Protein AF-A0A5C3LG01-F1 (afdb_monomer)

Mean predicted aligned error: 14.4 Å

Sequence (147 aa):
QGQQEDPDPFHANIPIPDFSNENFVDAIIRFIVDDNQSLNVIENEHLRIIFLMLCKELKDSDIPHQSHLRARILETWKAHVKTLSSEMKVIFTICSIHPLLLKFIIQLGWITLDNASNNDTLMASLESKLQHQHIPFNKSTQRIRYF

Structure (mmCIF, N/CA/C/O backbone):
data_AF-A0A5C3LG01-F1
#
_entry.id   AF-A0A5C3LG01-F1
#
loop_
_atom_site.group_PDB
_atom_site.id
_atom_site.type_symbol
_atom_site.label_atom_id
_atom_site.label_alt_id
_atom_site.label_comp_id
_atom_site.label_asym_id
_atom_site.label_entity_id
_atom_site.label_seq_id
_atom_site.pdbx_PDB_ins_code
_atom_site.Cartn_x
_atom_site.Cartn_y
_atom_site.Cartn_z
_atom_site.occupancy
_atom_site.B_iso_or_equiv
_atom_site.auth_seq_id
_atom_site.auth_comp_id
_atom_site.auth_asym_id
_atom_site.auth_atom_id
_atom_site.pdbx_PDB_model_num
ATOM 1 N N . GLN A 1 1 ? -0.565 -39.300 25.401 1.00 39.66 1 GLN A N 1
ATOM 2 C CA . GLN A 1 1 ? -0.406 -38.923 23.984 1.00 39.66 1 GLN A CA 1
ATOM 3 C C . GLN A 1 1 ? -0.606 -37.422 23.922 1.00 39.66 1 GLN A C 1
ATOM 5 O O . GLN A 1 1 ? -1.722 -36.975 24.138 1.00 39.66 1 GLN A O 1
ATOM 10 N N . GLY A 1 2 ? 0.479 -36.656 23.800 1.00 46.91 2 GLY A N 1
ATOM 11 C CA . GLY A 1 2 ? 0.380 -35.212 23.599 1.00 46.91 2 GLY A CA 1
ATOM 12 C C . GLY A 1 2 ? -0.089 -34.974 22.173 1.00 46.91 2 GLY A C 1
ATOM 13 O O . GLY A 1 2 ? 0.516 -35.515 21.250 1.00 46.91 2 GLY A O 1
ATOM 14 N N . GLN A 1 3 ? -1.196 -34.256 22.004 1.00 45.59 3 GLN A N 1
ATOM 15 C CA . GLN A 1 3 ? -1.580 -33.751 20.694 1.00 45.59 3 GLN A CA 1
ATOM 16 C C . GLN A 1 3 ? 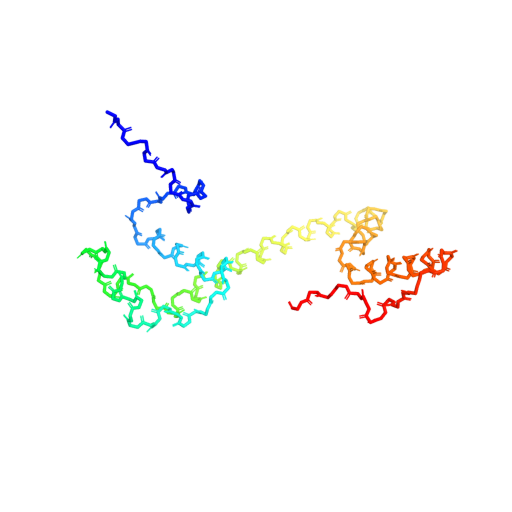-0.471 -32.803 20.246 1.00 45.59 3 GLN A C 1
ATOM 18 O O . GLN A 1 3 ? -0.219 -31.781 20.877 1.00 45.59 3 GLN A O 1
ATOM 23 N N . GLN A 1 4 ? 0.243 -33.215 19.208 1.00 50.25 4 GLN A N 1
ATOM 24 C CA . GLN A 1 4 ? 1.121 -32.344 18.456 1.00 50.25 4 GLN A CA 1
ATOM 25 C C . GLN A 1 4 ? 0.184 -31.396 17.710 1.00 50.25 4 GLN A C 1
ATOM 27 O O . GLN A 1 4 ? -0.530 -31.834 16.810 1.00 50.25 4 GLN A O 1
ATOM 32 N N . GLU A 1 5 ? 0.074 -30.159 18.199 1.00 52.12 5 GLU A N 1
ATOM 33 C CA . GLU A 1 5 ? -0.677 -29.109 17.517 1.00 52.12 5 GLU A CA 1
ATOM 34 C C . GLU A 1 5 ? -0.111 -28.981 16.103 1.00 52.12 5 GLU A C 1
ATOM 36 O O . GLU A 1 5 ? 1.093 -28.785 15.914 1.00 52.12 5 GLU A O 1
ATOM 41 N N . ASP A 1 6 ? -0.978 -29.204 15.120 1.00 53.75 6 ASP A N 1
ATOM 42 C CA . ASP A 1 6 ? -0.664 -29.004 13.713 1.00 53.75 6 ASP A CA 1
ATOM 43 C C . ASP A 1 6 ? -0.243 -27.533 13.547 1.00 53.75 6 ASP A C 1
ATOM 45 O O . ASP A 1 6 ? -0.964 -26.652 14.031 1.00 53.75 6 ASP A O 1
ATOM 49 N N . PRO A 1 7 ? 0.919 -27.229 12.942 1.00 55.31 7 PRO A N 1
ATOM 50 C CA . PRO A 1 7 ? 1.346 -25.850 12.772 1.00 55.31 7 PRO A CA 1
ATOM 51 C C . PRO A 1 7 ? 0.312 -25.109 11.921 1.00 55.31 7 PRO A C 1
ATOM 53 O O . PRO A 1 7 ? -0.008 -25.541 10.813 1.00 55.31 7 PRO A O 1
ATOM 56 N N . ASP A 1 8 ? -0.216 -24.011 12.468 1.00 59.09 8 ASP A N 1
ATOM 57 C CA . ASP A 1 8 ? -1.223 -23.170 11.823 1.00 59.09 8 ASP A CA 1
ATOM 58 C C . ASP A 1 8 ? -0.775 -22.820 10.386 1.00 59.09 8 ASP A C 1
ATOM 60 O O . ASP A 1 8 ? 0.274 -22.186 10.199 1.00 59.09 8 ASP A O 1
ATOM 64 N N . PRO A 1 9 ? -1.538 -23.243 9.358 1.00 50.97 9 PRO A N 1
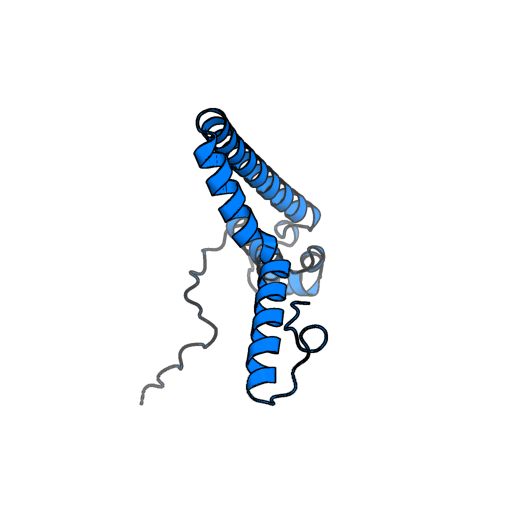ATOM 65 C CA . PRO A 1 9 ? -1.145 -23.134 7.956 1.00 50.97 9 PRO A CA 1
ATOM 66 C C . PRO A 1 9 ? -1.019 -21.689 7.451 1.00 50.97 9 PRO A C 1
ATOM 68 O O . PRO A 1 9 ? -0.567 -21.488 6.323 1.00 50.97 9 PRO A O 1
ATOM 71 N N . PHE A 1 10 ? -1.388 -20.682 8.253 1.00 52.81 10 PHE A N 1
ATOM 72 C CA . PHE A 1 10 ? -1.315 -19.270 7.871 1.00 52.81 10 PHE A CA 1
ATOM 73 C C . PHE A 1 10 ? -0.044 -18.536 8.316 1.00 52.81 10 PHE A C 1
ATOM 75 O O . PHE A 1 10 ? 0.162 -17.391 7.908 1.00 52.81 10 PHE A O 1
ATOM 82 N N . HIS A 1 11 ? 0.857 -19.168 9.075 1.00 51.62 11 HIS A N 1
ATOM 83 C CA . HIS A 1 11 ? 2.123 -18.534 9.444 1.00 51.62 11 HIS A CA 1
ATOM 84 C C . HIS A 1 11 ? 3.149 -18.591 8.300 1.00 51.62 11 HIS A C 1
ATOM 86 O O . HIS A 1 11 ? 4.133 -19.332 8.325 1.00 51.62 11 HIS A O 1
ATOM 92 N N . ALA A 1 12 ? 3.000 -17.694 7.322 1.00 58.75 12 ALA A N 1
ATOM 93 C CA . ALA A 1 12 ? 4.200 -17.046 6.804 1.00 58.75 12 ALA A CA 1
ATOM 94 C C . ALA A 1 12 ? 4.937 -16.443 8.018 1.00 58.75 12 ALA A C 1
ATOM 96 O O . ALA A 1 12 ? 4.289 -15.866 8.889 1.00 58.75 12 ALA A O 1
ATOM 97 N N . ASN A 1 13 ? 6.261 -16.609 8.118 1.00 65.75 13 ASN A N 1
ATOM 98 C CA . ASN A 1 13 ? 7.116 -16.085 9.200 1.00 65.75 13 ASN A CA 1
ATOM 99 C C . ASN A 1 13 ? 7.145 -14.539 9.219 1.00 65.75 13 ASN A C 1
ATOM 101 O O . ASN A 1 13 ? 8.195 -13.922 9.051 1.00 65.75 13 ASN A O 1
ATOM 105 N N . ILE A 1 14 ? 5.993 -13.893 9.365 1.00 68.50 14 ILE A N 1
ATOM 106 C CA . ILE A 1 14 ? 5.849 -12.451 9.487 1.00 68.50 14 ILE A CA 1
ATOM 107 C C . ILE A 1 1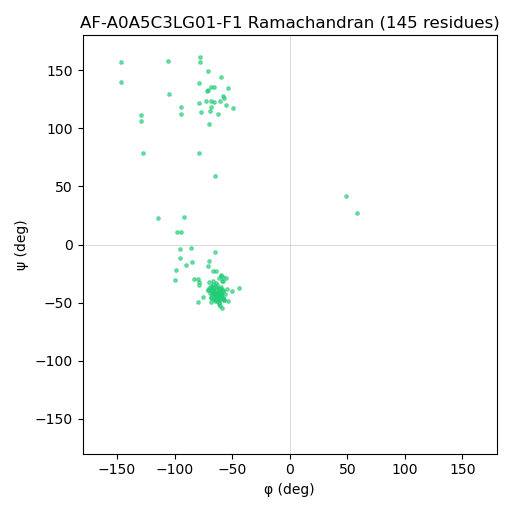4 ? 5.819 -12.167 10.990 1.00 68.50 14 ILE A C 1
ATOM 109 O O . ILE A 1 14 ? 4.874 -12.586 11.663 1.00 68.50 14 ILE A O 1
ATOM 113 N N . PRO A 1 15 ? 6.849 -11.504 11.544 1.00 79.69 15 PRO A N 1
ATOM 114 C CA . PRO A 1 15 ? 6.838 -11.094 12.939 1.00 79.69 15 PRO A CA 1
ATOM 115 C C . PRO A 1 15 ? 5.609 -10.223 13.199 1.00 79.69 15 PRO A C 1
ATOM 117 O O . PRO A 1 15 ? 5.397 -9.240 12.488 1.00 79.69 15 PRO A O 1
ATOM 120 N N . ILE A 1 16 ? 4.808 -10.587 14.200 1.00 82.69 16 ILE A N 1
ATOM 121 C CA . ILE A 1 16 ? 3.669 -9.778 14.636 1.00 82.69 16 ILE A CA 1
ATOM 122 C C . ILE A 1 16 ? 4.244 -8.625 15.472 1.00 82.69 16 ILE A C 1
ATOM 124 O O . ILE A 1 16 ? 4.845 -8.896 16.513 1.00 82.69 16 ILE A O 1
ATOM 128 N N . PRO A 1 17 ? 4.138 -7.362 15.023 1.00 85.44 17 PRO A N 1
ATOM 129 C CA . PRO A 1 17 ? 4.652 -6.233 15.784 1.00 85.44 17 PRO A CA 1
ATOM 130 C C . PRO A 1 17 ? 3.799 -5.987 17.032 1.00 85.44 17 PRO A C 1
ATOM 132 O O . PRO A 1 17 ? 2.585 -6.199 17.015 1.00 85.44 17 PRO A O 1
ATOM 135 N N . ASP A 1 18 ? 4.425 -5.472 18.092 1.00 88.88 18 ASP A N 1
ATOM 136 C CA . ASP A 1 18 ? 3.692 -4.983 19.258 1.00 88.88 18 ASP A CA 1
ATOM 137 C C . ASP A 1 18 ? 2.733 -3.861 18.854 1.00 88.88 18 ASP A C 1
ATOM 139 O O . ASP A 1 18 ? 3.031 -3.026 17.985 1.00 88.88 18 ASP A O 1
ATOM 143 N N . PHE A 1 19 ? 1.576 -3.824 19.510 1.00 89.19 19 PHE A N 1
ATOM 144 C CA . PHE A 1 19 ? 0.570 -2.817 19.223 1.00 89.19 19 PHE A CA 1
ATOM 145 C C . PHE A 1 19 ? 1.074 -1.415 19.602 1.00 89.19 19 PHE A C 1
ATOM 147 O O . PHE A 1 19 ? 1.408 -1.132 20.751 1.00 89.19 19 PHE A O 1
ATOM 154 N N . SER A 1 20 ? 1.085 -0.521 18.618 1.00 91.19 20 SER A N 1
ATOM 155 C CA . SER A 1 20 ? 1.216 0.926 18.776 1.00 91.19 20 SER A CA 1
ATOM 156 C C . SER A 1 20 ? 0.392 1.600 17.679 1.00 91.19 20 SER A C 1
ATOM 158 O O . SER A 1 20 ? 0.145 0.983 16.643 1.00 91.19 20 SER A O 1
ATOM 160 N N . ASN A 1 21 ? -0.023 2.855 17.870 1.00 89.69 21 ASN A N 1
ATOM 161 C CA . ASN A 1 21 ? -0.805 3.565 16.848 1.00 89.69 21 ASN A CA 1
ATOM 162 C C . ASN A 1 21 ? -0.064 3.644 15.505 1.00 89.69 21 ASN A C 1
ATOM 164 O O . ASN A 1 21 ? -0.671 3.422 14.464 1.00 89.69 21 ASN A O 1
ATOM 168 N N . GLU A 1 22 ? 1.248 3.883 15.527 1.00 91.19 22 GLU A N 1
ATOM 169 C CA . GLU A 1 22 ? 2.070 3.909 14.310 1.00 91.19 22 GLU A CA 1
ATOM 170 C C . GLU A 1 22 ? 2.115 2.534 13.633 1.00 91.19 22 GLU A C 1
ATOM 172 O O . GLU A 1 22 ? 1.808 2.422 12.449 1.00 91.19 22 GLU A O 1
ATOM 177 N N . ASN A 1 23 ? 2.387 1.462 14.390 1.00 92.25 23 ASN A N 1
ATOM 178 C CA . ASN A 1 23 ? 2.404 0.104 13.834 1.00 92.25 23 ASN A CA 1
ATOM 179 C C . ASN A 1 23 ? 1.028 -0.314 13.296 1.00 92.25 23 ASN A C 1
ATOM 181 O O . ASN A 1 23 ? 0.951 -1.039 12.306 1.00 92.25 23 ASN A O 1
ATOM 185 N N . PHE A 1 24 ? -0.057 0.130 13.934 1.00 92.38 24 PHE A N 1
ATOM 186 C CA . PHE A 1 24 ? -1.420 -0.138 13.488 1.00 92.38 24 PHE A CA 1
ATOM 187 C C . PHE A 1 24 ? -1.735 0.583 12.172 1.00 92.38 24 PHE A C 1
ATOM 189 O O . PHE A 1 24 ? -2.245 -0.039 11.239 1.00 92.38 24 PHE A O 1
ATOM 196 N N . VAL A 1 25 ? -1.374 1.866 12.058 1.00 92.38 25 VAL A N 1
ATOM 197 C CA . VAL A 1 25 ? -1.512 2.636 10.813 1.00 92.38 25 VAL A CA 1
ATOM 198 C C . VAL A 1 25 ? -0.680 2.007 9.693 1.00 92.38 25 VAL A C 1
ATOM 200 O O . VAL A 1 25 ? -1.204 1.792 8.600 1.00 92.38 25 VAL A O 1
ATOM 203 N N . ASP A 1 26 ? 0.576 1.646 9.959 1.00 92.19 26 ASP A N 1
ATOM 204 C CA . ASP A 1 26 ? 1.453 1.003 8.976 1.00 92.19 26 ASP A CA 1
ATOM 205 C C . ASP A 1 26 ? 0.927 -0.374 8.544 1.00 92.19 26 ASP A C 1
ATOM 207 O O . ASP A 1 26 ? 0.970 -0.708 7.357 1.00 92.19 26 ASP A O 1
ATOM 211 N N . ALA A 1 27 ? 0.367 -1.160 9.470 1.00 92.50 27 ALA A N 1
ATOM 212 C CA . ALA A 1 27 ? -0.271 -2.435 9.151 1.00 92.50 27 ALA A CA 1
ATOM 213 C C . ALA A 1 27 ? -1.490 -2.253 8.231 1.00 92.50 27 ALA A C 1
ATOM 215 O O . ALA A 1 27 ? -1.634 -2.993 7.258 1.00 92.50 27 ALA A O 1
ATOM 216 N N . ILE A 1 28 ? -2.329 -1.239 8.477 1.00 93.69 28 ILE A N 1
ATOM 217 C CA . ILE A 1 28 ? -3.462 -0.907 7.599 1.00 93.69 28 ILE A CA 1
ATOM 218 C C . ILE A 1 28 ? -2.971 -0.455 6.218 1.00 93.69 28 ILE A C 1
ATOM 220 O O . ILE A 1 28 ? -3.541 -0.853 5.203 1.00 93.69 28 ILE A O 1
ATOM 224 N N . ILE A 1 29 ? -1.912 0.358 6.150 1.00 93.38 29 ILE A N 1
ATOM 225 C CA . ILE A 1 29 ? -1.338 0.792 4.869 1.00 93.38 29 ILE A CA 1
ATOM 226 C C . ILE A 1 29 ? -0.840 -0.412 4.071 1.00 93.38 29 ILE A C 1
ATOM 228 O O . ILE A 1 29 ? -1.137 -0.493 2.882 1.00 93.38 29 ILE A O 1
ATOM 232 N N . ARG A 1 30 ? -0.135 -1.354 4.705 1.00 92.00 30 ARG A N 1
ATOM 233 C CA . ARG A 1 30 ? 0.327 -2.583 4.042 1.00 92.00 30 ARG A CA 1
ATOM 234 C C . ARG A 1 30 ? -0.834 -3.438 3.565 1.00 92.00 30 ARG A C 1
ATOM 236 O O . ARG A 1 30 ? -0.846 -3.803 2.402 1.00 92.00 30 ARG A O 1
ATOM 243 N N . PHE A 1 31 ? -1.853 -3.649 4.395 1.00 92.31 31 PHE A N 1
ATOM 244 C CA . PHE A 1 31 ? -3.083 -4.328 3.975 1.00 92.31 31 PHE A CA 1
ATOM 245 C C . PHE A 1 31 ? -3.723 -3.666 2.741 1.00 92.31 31 PHE A C 1
ATOM 247 O O . PHE A 1 31 ? -4.211 -4.337 1.841 1.00 92.31 31 PHE A O 1
ATOM 254 N N . ILE A 1 32 ? -3.694 -2.335 2.646 1.00 93.50 32 ILE A N 1
ATOM 255 C CA . ILE A 1 32 ? -4.259 -1.626 1.493 1.00 93.50 32 ILE A CA 1
ATOM 256 C C . ILE A 1 32 ? -3.370 -1.731 0.251 1.00 93.50 32 ILE A C 1
ATOM 258 O O . ILE A 1 32 ? -3.879 -1.960 -0.844 1.00 93.50 32 ILE A O 1
ATOM 262 N N . VAL A 1 33 ? -2.061 -1.536 0.405 1.00 90.12 33 VAL A N 1
ATOM 263 C CA . VAL A 1 33 ? -1.107 -1.466 -0.709 1.00 90.12 33 VAL A CA 1
ATOM 264 C C . VAL A 1 33 ? -0.737 -2.855 -1.221 1.00 90.12 33 VAL A C 1
ATOM 266 O O . VAL A 1 33 ? -0.809 -3.086 -2.426 1.00 90.12 33 VAL A O 1
ATOM 269 N N . ASP A 1 34 ? -0.363 -3.765 -0.323 1.00 91.06 34 ASP A N 1
ATOM 270 C CA . ASP A 1 34 ? 0.144 -5.096 -0.664 1.00 91.06 34 ASP A CA 1
ATOM 271 C C . ASP A 1 34 ? -0.993 -5.979 -1.210 1.00 91.06 34 ASP A C 1
ATOM 273 O O . ASP A 1 34 ? -0.806 -6.671 -2.211 1.00 91.06 34 ASP A O 1
ATOM 277 N N . ASP A 1 35 ? -2.197 -5.879 -0.628 1.00 91.50 35 ASP A N 1
ATOM 278 C CA . ASP A 1 35 ? -3.372 -6.660 -1.050 1.00 91.50 35 ASP A CA 1
ATOM 279 C C . ASP A 1 35 ? -4.317 -5.893 -1.994 1.00 91.50 35 ASP A C 1
ATOM 281 O O . ASP A 1 35 ? -5.436 -6.344 -2.259 1.00 91.50 35 ASP A O 1
ATOM 285 N N . ASN A 1 36 ? -3.892 -4.728 -2.500 1.00 90.44 36 ASN A N 1
ATOM 286 C CA . ASN A 1 36 ? -4.634 -3.881 -3.441 1.00 90.44 36 ASN A CA 1
ATOM 287 C C . ASN A 1 36 ? -6.097 -3.614 -3.018 1.00 90.44 36 ASN A C 1
ATOM 289 O O . ASN A 1 36 ? -7.031 -3.664 -3.827 1.00 90.44 36 ASN A O 1
ATOM 293 N N . GLN A 1 37 ? -6.307 -3.356 -1.728 1.00 94.00 37 GLN A N 1
ATOM 294 C CA . GLN A 1 37 ? -7.631 -3.074 -1.183 1.00 94.00 37 GLN A CA 1
ATOM 295 C C . GLN A 1 37 ? -8.058 -1.637 -1.488 1.00 94.00 37 GLN A C 1
ATOM 297 O O . GLN A 1 37 ? -7.251 -0.729 -1.694 1.00 94.00 37 GLN A O 1
ATOM 302 N N . SER A 1 38 ? -9.369 -1.397 -1.478 1.00 94.25 38 SER A N 1
ATOM 303 C CA . SER A 1 38 ? -9.886 -0.033 -1.570 1.00 94.25 38 SER A CA 1
ATOM 304 C C . SER A 1 38 ? -9.547 0.746 -0.305 1.00 94.25 38 SER A C 1
ATOM 306 O O . SER A 1 38 ? -9.812 0.277 0.797 1.00 94.25 38 SER A O 1
ATOM 308 N N . LEU A 1 39 ? -9.089 1.992 -0.447 1.00 91.38 39 LEU A N 1
ATOM 309 C CA . LEU A 1 39 ? -8.931 2.906 0.690 1.00 91.38 39 LEU A CA 1
ATOM 310 C C . LEU A 1 39 ? -10.229 3.093 1.491 1.00 91.38 39 LEU A C 1
ATOM 312 O O . LEU A 1 39 ? -10.171 3.347 2.688 1.00 91.38 39 LEU A O 1
ATOM 316 N N . ASN A 1 40 ? -11.391 2.954 0.845 1.00 94.50 40 ASN A N 1
ATOM 317 C CA . ASN A 1 40 ? -12.691 3.090 1.505 1.00 94.50 40 ASN A CA 1
ATOM 318 C C . ASN A 1 40 ? -12.984 1.933 2.470 1.00 94.50 40 ASN A C 1
ATOM 320 O O . ASN A 1 40 ? -13.915 2.043 3.263 1.00 94.50 40 ASN A O 1
ATOM 324 N N . VAL A 1 41 ? -12.229 0.828 2.410 1.00 94.25 41 VAL A N 1
ATOM 325 C CA . VAL A 1 41 ? -12.448 -0.334 3.281 1.00 94.25 41 VAL A CA 1
ATOM 326 C C . VAL A 1 41 ? -12.360 0.051 4.758 1.00 94.25 41 VAL A C 1
ATOM 328 O O . VAL A 1 41 ? -13.106 -0.488 5.568 1.00 94.25 41 VAL A O 1
ATOM 331 N N . ILE A 1 42 ? -11.529 1.044 5.099 1.00 94.38 42 ILE A N 1
ATOM 332 C CA . ILE A 1 42 ? -11.352 1.500 6.480 1.00 94.38 42 ILE A CA 1
ATOM 333 C C . ILE A 1 42 ? -12.566 2.257 7.029 1.00 94.38 42 ILE A C 1
ATOM 335 O O . ILE A 1 42 ? -12.723 2.377 8.237 1.00 94.38 42 ILE A O 1
ATOM 339 N N . GLU A 1 43 ? -13.449 2.755 6.163 1.00 94.31 43 GLU A N 1
ATOM 340 C CA . GLU A 1 43 ? -14.692 3.416 6.578 1.00 94.31 43 GLU A CA 1
ATOM 341 C C . GLU A 1 43 ? -15.831 2.412 6.809 1.00 94.31 43 GLU A C 1
ATOM 343 O O . GLU A 1 43 ? -16.925 2.792 7.215 1.00 94.31 43 GLU A O 1
ATOM 348 N N . ASN A 1 44 ? -15.594 1.120 6.561 1.00 95.56 44 ASN A N 1
ATOM 349 C CA . ASN A 1 44 ? -16.569 0.083 6.848 1.00 95.56 44 ASN A CA 1
ATOM 350 C C . ASN A 1 44 ? -16.751 -0.082 8.367 1.00 95.56 44 ASN A C 1
ATOM 352 O O . ASN A 1 44 ? -15.827 -0.475 9.081 1.00 95.56 44 ASN A O 1
ATOM 356 N N . GLU A 1 45 ? -17.970 0.160 8.848 1.00 95.56 45 GLU A N 1
ATOM 357 C CA . GLU A 1 45 ? -18.306 0.080 10.274 1.00 95.56 45 GLU A CA 1
ATOM 358 C C . GLU A 1 45 ? -18.064 -1.315 10.864 1.00 95.56 45 GLU A C 1
ATOM 360 O O . GLU A 1 45 ? -17.568 -1.430 11.982 1.00 95.56 45 GLU A O 1
ATOM 365 N N . HIS A 1 46 ? -18.346 -2.390 10.119 1.00 96.75 46 HIS A N 1
ATOM 366 C CA . HIS A 1 46 ? -18.113 -3.753 10.604 1.00 96.75 46 HIS A CA 1
ATOM 367 C C . HIS A 1 46 ? -16.624 -4.040 10.798 1.00 96.75 46 HIS A C 1
ATOM 369 O O . HIS A 1 46 ? -16.250 -4.647 11.799 1.00 96.75 46 HIS A O 1
ATOM 375 N N . LEU A 1 47 ? -15.767 -3.571 9.888 1.00 94.56 47 LEU A N 1
ATOM 376 C CA . LEU A 1 47 ? -14.318 -3.704 10.036 1.00 94.56 47 LEU A CA 1
ATOM 377 C C . LEU A 1 47 ? -13.802 -2.912 11.245 1.00 94.56 47 LEU A C 1
ATOM 379 O O . LEU A 1 47 ? -13.018 -3.433 12.035 1.00 94.56 47 LEU A O 1
ATOM 383 N N . ARG A 1 48 ? -14.289 -1.682 11.438 1.00 94.94 48 ARG A N 1
ATOM 384 C CA . ARG A 1 48 ? -13.953 -0.869 12.618 1.00 94.94 48 ARG A CA 1
ATOM 385 C C . ARG A 1 48 ? -14.379 -1.549 13.915 1.00 94.94 48 ARG A C 1
ATOM 387 O O . ARG A 1 48 ? -13.590 -1.619 14.852 1.00 94.94 48 ARG A O 1
ATOM 394 N N . ILE A 1 49 ? -15.583 -2.123 13.953 1.00 95.19 49 ILE A N 1
ATOM 395 C CA . ILE A 1 49 ? -16.064 -2.909 15.097 1.00 95.19 49 ILE A CA 1
ATOM 396 C C . ILE A 1 49 ? -15.141 -4.102 15.359 1.00 95.19 49 ILE A C 1
ATOM 398 O O . ILE A 1 49 ? -14.800 -4.343 16.513 1.00 95.19 49 ILE A O 1
ATOM 402 N N . ILE A 1 50 ? -14.689 -4.812 14.320 1.00 94.81 50 ILE A N 1
ATOM 403 C CA . ILE A 1 50 ? -13.723 -5.910 14.474 1.00 94.81 50 ILE A CA 1
ATOM 404 C C . ILE A 1 50 ? -12.438 -5.405 15.146 1.00 94.81 50 ILE A C 1
ATOM 406 O O . ILE A 1 50 ? -11.982 -6.021 16.107 1.00 94.81 50 ILE A O 1
ATOM 410 N N . PHE A 1 51 ? -11.884 -4.263 14.727 1.00 93.69 51 PHE A N 1
ATOM 411 C CA . PHE A 1 51 ? -10.695 -3.697 15.376 1.00 93.69 51 PHE A CA 1
ATOM 412 C C . PHE A 1 51 ? -10.931 -3.342 16.851 1.00 93.69 51 PHE A C 1
ATOM 414 O O . PHE A 1 51 ? -10.114 -3.695 17.702 1.00 93.69 51 PHE A O 1
ATOM 421 N N . LEU A 1 52 ? -12.070 -2.725 17.173 1.00 93.50 52 LEU A N 1
ATOM 422 C CA . LEU A 1 52 ? -12.447 -2.386 18.552 1.00 93.50 52 LEU A CA 1
ATOM 423 C C . LEU A 1 52 ? -12.703 -3.632 19.419 1.00 93.50 52 LEU A C 1
ATOM 425 O O . LEU A 1 52 ? -12.438 -3.623 20.620 1.00 93.50 52 LEU A O 1
ATOM 429 N N . MET A 1 53 ? -13.197 -4.724 18.828 1.00 93.56 53 MET A N 1
ATOM 430 C CA . MET A 1 53 ? -13.366 -6.004 19.522 1.00 93.56 53 MET A CA 1
ATOM 431 C C . MET A 1 53 ? -12.023 -6.654 19.865 1.00 93.56 53 MET A C 1
ATOM 433 O O . MET A 1 53 ? -11.903 -7.292 20.913 1.00 93.56 53 MET A O 1
ATOM 437 N N . LEU A 1 54 ? -11.025 -6.505 18.991 1.00 91.50 54 LEU A N 1
ATOM 438 C CA . LEU A 1 54 ? -9.699 -7.099 19.158 1.00 91.50 54 LEU A CA 1
ATOM 439 C C . LEU A 1 54 ? -8.810 -6.298 20.123 1.00 91.50 54 LEU A C 1
ATOM 441 O O . LEU A 1 54 ? -7.986 -6.897 20.811 1.00 91.50 54 LEU A O 1
ATOM 445 N N . CYS A 1 55 ? -8.991 -4.976 20.225 1.00 88.38 55 CYS A N 1
ATOM 446 C CA . CYS A 1 55 ? -8.210 -4.119 21.119 1.00 88.38 55 CYS A CA 1
ATOM 447 C C . CYS A 1 55 ? -9.107 -3.232 21.994 1.00 88.38 55 CYS A C 1
ATOM 449 O O . CYS A 1 55 ? -9.664 -2.239 21.538 1.00 88.38 55 CYS A O 1
ATOM 451 N N . LYS A 1 56 ? -9.206 -3.566 23.289 1.00 85.62 56 LYS A N 1
ATOM 452 C CA . LYS A 1 56 ? -10.093 -2.879 24.252 1.00 85.62 56 LYS A CA 1
ATOM 453 C C . LYS A 1 56 ? -9.705 -1.429 24.550 1.00 85.62 56 LYS A C 1
ATOM 455 O O . LYS A 1 56 ? -10.535 -0.671 25.043 1.00 85.62 56 LYS A O 1
ATOM 460 N N . GLU A 1 57 ? -8.444 -1.076 24.331 1.00 88.81 57 GLU A N 1
ATOM 461 C CA . GLU A 1 57 ? -7.917 0.268 24.593 1.00 88.81 57 GLU A CA 1
ATOM 462 C C . GLU A 1 57 ? -8.051 1.191 23.375 1.00 88.81 57 GLU A C 1
ATOM 464 O O . GLU A 1 57 ? -8.006 2.411 23.529 1.00 88.81 57 GLU A O 1
ATOM 469 N N . LEU A 1 58 ? -8.255 0.612 22.185 1.00 91.94 58 LEU A N 1
ATOM 470 C CA . LEU A 1 58 ? -8.438 1.335 20.934 1.00 91.94 58 LEU A CA 1
ATOM 471 C C . LEU A 1 58 ? -9.799 2.037 20.927 1.00 91.94 58 LEU A C 1
ATOM 473 O O . LEU A 1 58 ? -10.831 1.432 21.224 1.00 91.94 58 LEU A O 1
ATOM 477 N N . LYS A 1 59 ? -9.816 3.313 20.545 1.00 91.69 59 LYS A N 1
ATOM 478 C CA . LYS A 1 59 ? -11.047 4.060 20.273 1.00 91.69 59 LYS A CA 1
ATOM 479 C C . LYS A 1 59 ? -11.214 4.233 18.774 1.00 91.69 59 LYS A C 1
ATOM 481 O O . LYS A 1 59 ? -10.244 4.242 18.025 1.00 91.69 59 LYS A O 1
ATOM 486 N N . ASP A 1 60 ? -12.446 4.461 18.331 1.00 91.06 60 ASP A N 1
ATOM 487 C CA . ASP A 1 60 ? -12.715 4.714 16.910 1.00 91.06 60 ASP A CA 1
ATOM 488 C C . ASP A 1 60 ? -11.954 5.944 16.379 1.00 91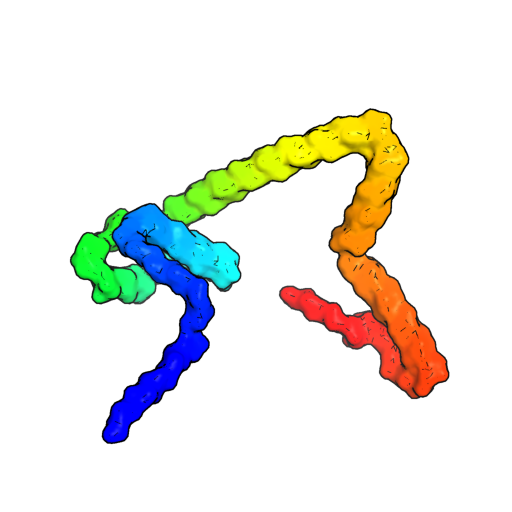.06 60 ASP A C 1
ATOM 490 O O . ASP A 1 60 ? -11.494 5.949 15.242 1.00 91.06 60 ASP A O 1
ATOM 494 N N . SER A 1 61 ? -11.721 6.945 17.238 1.00 90.12 61 SER A N 1
ATOM 495 C CA . SER A 1 61 ? -10.906 8.125 16.920 1.00 90.12 61 SER A CA 1
ATOM 496 C C . SER A 1 61 ? -9.433 7.818 16.647 1.00 90.12 61 SER A C 1
ATOM 498 O O . SER A 1 61 ? -8.758 8.629 16.019 1.00 90.12 61 SER A O 1
ATOM 500 N N . ASP A 1 62 ? -8.931 6.690 17.153 1.00 89.31 62 ASP A N 1
ATOM 501 C CA . ASP A 1 62 ? -7.554 6.240 16.941 1.00 89.31 62 ASP A CA 1
ATOM 502 C C . ASP A 1 62 ? -7.424 5.454 15.622 1.00 89.31 62 ASP A C 1
ATOM 504 O O . ASP A 1 62 ? -6.317 5.257 15.119 1.00 89.31 62 ASP A O 1
ATOM 508 N N . ILE A 1 63 ? -8.548 5.024 15.028 1.00 92.81 63 ILE A N 1
ATOM 509 C CA . ILE A 1 63 ? -8.575 4.346 13.730 1.00 92.81 63 ILE A CA 1
ATOM 510 C C . ILE A 1 63 ? -8.447 5.402 12.621 1.00 92.81 63 ILE A C 1
ATOM 512 O O . ILE A 1 63 ? -9.289 6.302 12.515 1.00 92.81 63 ILE A O 1
ATOM 516 N N . PRO A 1 64 ? -7.428 5.309 11.749 1.00 93.81 64 PRO A N 1
ATOM 517 C CA . PRO A 1 64 ? -7.215 6.307 10.715 1.00 93.81 64 PRO A CA 1
ATOM 518 C C . PRO A 1 64 ? -8.362 6.296 9.701 1.00 93.81 64 PRO A C 1
ATOM 520 O O . PRO A 1 64 ? -8.772 5.253 9.199 1.00 93.81 64 PRO A O 1
ATOM 523 N N . HIS A 1 65 ? -8.844 7.480 9.337 1.00 94.06 65 HIS A N 1
ATOM 524 C CA . HIS A 1 65 ? -9.751 7.630 8.202 1.00 94.06 65 HIS A CA 1
ATOM 525 C C . HIS A 1 65 ? -8.996 7.569 6.870 1.00 94.06 65 HIS A C 1
ATOM 527 O O . HIS A 1 65 ? -7.790 7.829 6.791 1.00 94.06 65 HIS A O 1
ATOM 533 N N . GLN A 1 66 ? -9.730 7.317 5.787 1.00 94.31 66 GLN A N 1
ATOM 534 C CA . GLN A 1 66 ? -9.211 7.279 4.422 1.00 94.31 66 GLN A CA 1
ATOM 535 C C . GLN A 1 66 ? -8.382 8.521 4.076 1.00 94.31 66 GLN A C 1
ATOM 537 O O . GLN A 1 66 ? -7.369 8.418 3.384 1.00 94.31 66 GLN A O 1
ATOM 542 N N . SER A 1 67 ? -8.815 9.706 4.511 1.00 94.06 67 SER A N 1
ATOM 543 C CA . SER A 1 67 ? -8.110 10.963 4.242 1.00 94.06 67 SER A CA 1
ATOM 544 C C . SER A 1 67 ? -6.697 10.960 4.831 1.00 94.06 67 SER A C 1
ATOM 546 O O . SER A 1 67 ? -5.755 11.383 4.158 1.00 94.06 67 SER A O 1
ATOM 548 N N . HIS A 1 68 ? -6.543 10.419 6.042 1.00 92.56 68 HIS A N 1
ATOM 549 C CA . HIS A 1 68 ? -5.263 10.273 6.724 1.00 92.56 68 HIS A CA 1
ATOM 550 C C . HIS A 1 68 ? -4.371 9.247 6.013 1.00 92.56 68 HIS A C 1
ATOM 552 O O . HIS A 1 68 ? -3.238 9.563 5.649 1.00 92.56 68 HIS A O 1
ATOM 558 N N . LEU A 1 69 ? -4.908 8.060 5.708 1.00 92.94 69 LEU A N 1
ATOM 559 C CA . LEU A 1 69 ? -4.177 7.012 4.983 1.00 92.94 69 LEU A CA 1
ATOM 560 C C . LEU A 1 69 ? -3.724 7.486 3.599 1.00 92.94 69 LEU A C 1
ATOM 562 O O . LEU A 1 69 ? -2.571 7.303 3.216 1.00 92.94 69 LEU A O 1
ATOM 566 N N . ARG A 1 70 ? -4.603 8.171 2.860 1.00 94.06 70 ARG A N 1
ATOM 567 C CA . ARG A 1 70 ? -4.282 8.757 1.553 1.00 94.06 70 ARG A CA 1
ATOM 568 C C . ARG A 1 70 ? -3.155 9.780 1.657 1.00 94.06 70 ARG A C 1
ATOM 570 O O . ARG A 1 70 ? -2.281 9.798 0.792 1.00 94.06 70 ARG A O 1
ATOM 577 N N . ALA A 1 71 ? -3.184 10.645 2.672 1.00 94.00 71 ALA A N 1
ATOM 578 C CA . ALA A 1 71 ? -2.130 11.629 2.890 1.00 94.00 71 ALA A CA 1
ATOM 579 C C . ALA A 1 71 ? -0.784 10.939 3.148 1.00 94.00 71 ALA A C 1
ATOM 581 O O . ALA A 1 71 ? 0.207 11.298 2.510 1.00 94.00 71 ALA A O 1
ATOM 582 N N . ARG A 1 72 ? -0.776 9.903 3.996 1.00 92.44 72 ARG A N 1
ATOM 583 C CA . ARG A 1 72 ? 0.420 9.121 4.321 1.00 92.44 72 ARG A CA 1
ATOM 584 C C . ARG A 1 72 ? 0.982 8.378 3.109 1.00 92.44 72 ARG A C 1
ATOM 586 O O . ARG A 1 72 ? 2.165 8.499 2.814 1.00 92.44 72 ARG A O 1
ATOM 593 N N . ILE A 1 73 ? 0.132 7.698 2.339 1.00 92.06 73 ILE A N 1
ATOM 594 C CA . ILE A 1 73 ? 0.533 7.019 1.095 1.00 92.06 73 ILE A CA 1
ATOM 595 C C . ILE A 1 73 ? 1.122 8.019 0.097 1.00 92.06 73 ILE A C 1
ATOM 597 O O . ILE A 1 73 ? 2.156 7.754 -0.515 1.00 92.06 73 ILE A O 1
ATOM 601 N N . LEU A 1 74 ? 0.499 9.191 -0.059 1.00 93.69 74 LEU A N 1
ATOM 602 C CA . LEU A 1 74 ? 0.991 10.221 -0.970 1.00 93.69 74 LEU A CA 1
ATOM 603 C C . LEU A 1 74 ? 2.331 10.812 -0.512 1.00 93.69 74 LEU A C 1
ATOM 605 O O . LEU A 1 74 ? 3.176 11.119 -1.352 1.00 93.69 74 LEU A O 1
ATOM 609 N N . GLU A 1 75 ? 2.526 11.001 0.792 1.00 94.12 75 GLU A N 1
ATOM 610 C CA . GLU A 1 75 ? 3.799 11.433 1.373 1.00 94.12 75 GLU A CA 1
ATOM 611 C C . GLU A 1 75 ? 4.903 10.411 1.082 1.00 94.12 75 GLU A C 1
ATOM 613 O O . GLU A 1 75 ? 5.932 10.770 0.501 1.00 94.12 75 GLU A O 1
ATOM 618 N N . THR A 1 76 ? 4.650 9.136 1.385 1.00 91.25 76 THR A N 1
ATOM 619 C CA . THR A 1 76 ? 5.569 8.031 1.102 1.00 91.25 76 THR A CA 1
ATOM 620 C C . THR A 1 76 ? 5.894 7.965 -0.387 1.00 91.25 76 THR A C 1
ATOM 622 O O . THR A 1 76 ? 7.066 7.945 -0.760 1.00 91.25 76 THR A O 1
ATOM 625 N N . TRP A 1 77 ? 4.887 8.029 -1.261 1.00 92.62 77 TRP A N 1
ATOM 626 C CA . TRP A 1 77 ? 5.076 8.059 -2.712 1.00 92.62 77 TRP A CA 1
ATOM 627 C C . TRP A 1 77 ? 5.956 9.231 -3.161 1.00 92.62 77 TRP A C 1
ATOM 629 O O . TRP A 1 77 ? 6.911 9.040 -3.912 1.00 92.62 77 TRP A O 1
ATOM 639 N N . LYS A 1 78 ? 5.683 10.450 -2.681 1.00 95.06 78 LYS A N 1
ATOM 640 C CA . LYS A 1 78 ? 6.482 11.640 -3.015 1.00 95.06 78 LYS A CA 1
ATOM 641 C C . LYS A 1 78 ? 7.937 11.487 -2.583 1.00 95.06 78 LYS A C 1
ATOM 643 O O . LYS A 1 78 ? 8.826 11.884 -3.337 1.00 95.06 78 LYS A O 1
ATOM 648 N N . ALA A 1 79 ? 8.181 10.928 -1.399 1.00 93.44 79 ALA A N 1
ATOM 649 C CA . ALA A 1 79 ? 9.529 10.658 -0.915 1.00 93.44 79 ALA A CA 1
ATOM 650 C C . ALA A 1 79 ? 10.256 9.670 -1.839 1.00 93.44 79 ALA A C 1
ATOM 652 O O . ALA A 1 79 ? 11.355 9.972 -2.301 1.00 93.44 79 ALA A O 1
ATOM 653 N N . HIS A 1 80 ? 9.607 8.560 -2.203 1.00 91.31 80 HIS A N 1
ATOM 654 C CA . HIS A 1 80 ? 10.168 7.571 -3.126 1.00 91.31 80 HIS A CA 1
ATOM 655 C C . HIS A 1 80 ? 10.450 8.177 -4.504 1.00 91.31 80 HIS A C 1
ATOM 657 O O . HIS A 1 80 ? 11.572 8.088 -4.990 1.00 91.31 80 HIS A O 1
ATOM 663 N N . VAL A 1 81 ? 9.487 8.876 -5.112 1.00 92.81 81 VAL A N 1
ATOM 664 C CA . VAL A 1 81 ? 9.673 9.534 -6.418 1.00 92.81 81 VAL A CA 1
ATOM 665 C C . VAL A 1 81 ? 10.828 10.533 -6.387 1.00 92.81 81 VAL A C 1
ATOM 667 O O . VAL A 1 81 ? 11.600 10.617 -7.342 1.00 92.81 81 VAL A O 1
ATOM 670 N N . LYS A 1 82 ? 10.985 11.284 -5.292 1.00 93.56 82 LYS A N 1
ATOM 671 C CA . LYS A 1 82 ? 12.110 12.208 -5.123 1.00 93.56 82 LYS A CA 1
ATOM 672 C C . LYS A 1 82 ? 13.446 11.461 -5.074 1.00 93.56 82 LYS A C 1
ATOM 674 O O . LYS A 1 82 ? 14.388 11.895 -5.738 1.00 93.56 82 LYS A O 1
ATOM 679 N N . THR A 1 83 ? 13.519 10.352 -4.338 1.00 92.88 83 THR A N 1
ATOM 680 C CA . THR A 1 83 ? 14.705 9.486 -4.282 1.00 92.88 83 THR A CA 1
ATOM 681 C C . THR A 1 83 ? 15.033 8.925 -5.663 1.00 92.88 83 THR A C 1
ATOM 683 O O . THR A 1 83 ? 16.124 9.190 -6.169 1.00 92.88 83 THR A O 1
ATOM 686 N N . LEU A 1 84 ? 14.068 8.296 -6.343 1.00 89.19 84 LEU A N 1
ATOM 687 C CA . LEU A 1 84 ? 14.248 7.779 -7.705 1.00 89.19 84 LEU A CA 1
ATOM 688 C C . LEU A 1 84 ? 14.703 8.878 -8.677 1.00 89.19 84 LEU A C 1
ATOM 690 O O . LEU A 1 84 ? 15.613 8.674 -9.476 1.00 89.19 84 LEU A O 1
ATOM 694 N N . SER A 1 85 ? 14.117 10.076 -8.596 1.00 90.94 85 SER A N 1
ATOM 695 C CA . SER A 1 85 ? 14.521 11.208 -9.437 1.00 90.94 85 SER A CA 1
ATOM 696 C C . SER A 1 85 ? 15.979 11.613 -9.200 1.00 90.94 85 SER A C 1
ATOM 698 O O . SER A 1 85 ? 16.683 11.977 -10.144 1.00 90.94 85 SER A O 1
ATOM 700 N N . SER A 1 86 ? 16.453 11.550 -7.954 1.00 89.25 86 SER A N 1
ATOM 701 C CA . SER A 1 86 ? 17.850 11.842 -7.628 1.00 89.25 86 SER A CA 1
ATOM 702 C C . SER A 1 86 ? 18.806 10.777 -8.173 1.00 89.25 86 SER A C 1
ATOM 704 O O . SER A 1 86 ? 19.814 11.128 -8.786 1.00 89.25 86 SER A O 1
ATOM 706 N N . GLU A 1 87 ? 18.446 9.498 -8.066 1.00 88.12 87 GLU A N 1
ATOM 707 C CA . GLU A 1 87 ? 19.217 8.379 -8.618 1.00 88.12 87 GLU A CA 1
ATOM 708 C C . GLU A 1 87 ? 19.283 8.450 -10.150 1.00 88.12 87 GLU A C 1
ATOM 710 O O . GLU A 1 87 ? 20.356 8.321 -10.744 1.00 88.12 87 GLU A O 1
ATOM 715 N N . MET A 1 88 ? 18.165 8.778 -10.805 1.00 84.69 88 MET A N 1
ATOM 716 C CA . MET A 1 88 ? 18.116 8.981 -12.255 1.00 84.69 88 MET A CA 1
ATOM 717 C C . MET A 1 88 ? 19.045 10.107 -12.728 1.00 84.69 88 MET A C 1
ATOM 719 O O . MET A 1 88 ? 19.666 9.982 -13.784 1.00 84.69 88 MET A O 1
ATOM 723 N N . LYS A 1 89 ? 19.198 11.195 -11.960 1.00 87.00 89 LYS A N 1
ATOM 724 C CA . LYS A 1 89 ? 20.136 12.285 -12.300 1.00 87.00 89 LYS A CA 1
ATOM 725 C C . LYS A 1 89 ? 21.594 11.836 -12.253 1.00 87.00 89 LYS A C 1
ATOM 727 O O . LYS A 1 89 ? 22.392 12.273 -13.086 1.00 87.00 89 LYS A O 1
ATOM 732 N N . VAL A 1 90 ? 21.946 10.964 -11.309 1.00 84.75 90 VAL A N 1
ATOM 733 C CA . VAL A 1 90 ? 23.291 10.375 -11.233 1.00 84.75 90 VAL A CA 1
ATOM 734 C C . VAL A 1 90 ? 23.555 9.535 -12.480 1.00 84.75 90 VAL A C 1
ATOM 736 O O . VAL A 1 90 ? 24.560 9.751 -13.158 1.00 84.75 90 VAL A O 1
ATOM 739 N N . ILE A 1 91 ? 22.612 8.661 -12.845 1.00 78.75 91 ILE A N 1
ATOM 740 C CA . ILE A 1 91 ? 22.700 7.844 -14.064 1.00 78.75 91 ILE A CA 1
ATOM 741 C C . ILE A 1 91 ? 22.846 8.735 -15.300 1.00 78.75 91 ILE A C 1
ATOM 743 O O . ILE A 1 91 ? 23.730 8.502 -16.123 1.00 78.75 91 ILE A O 1
ATOM 747 N N . PHE A 1 92 ? 22.033 9.787 -15.412 1.00 79.25 92 PHE A N 1
ATOM 748 C CA . PHE A 1 92 ? 22.093 10.736 -16.522 1.00 79.25 92 PHE A CA 1
ATOM 749 C C . PHE A 1 92 ? 23.462 11.424 -16.630 1.00 79.25 92 PHE A C 1
ATOM 751 O O . PHE A 1 92 ? 24.007 11.558 -17.727 1.00 79.25 92 PHE A O 1
ATOM 758 N N . THR A 1 93 ? 24.051 11.815 -15.499 1.00 82.25 93 THR A N 1
ATOM 759 C CA . THR A 1 93 ? 25.376 12.453 -15.454 1.00 82.25 93 THR A CA 1
ATOM 760 C C . THR A 1 93 ? 26.470 11.489 -15.913 1.00 82.25 93 THR A C 1
ATOM 762 O O . THR A 1 93 ? 27.272 11.833 -16.780 1.00 82.25 93 THR A O 1
ATOM 765 N N . ILE A 1 94 ? 26.462 10.253 -15.406 1.00 81.31 94 ILE A N 1
ATOM 766 C CA . ILE A 1 94 ? 27.403 9.201 -15.819 1.00 81.31 94 ILE A CA 1
ATOM 767 C C . ILE A 1 94 ? 27.266 8.922 -17.323 1.00 81.31 94 ILE A C 1
ATOM 769 O O . ILE A 1 94 ? 28.260 8.865 -18.045 1.00 81.31 94 ILE A O 1
ATOM 773 N N . CYS A 1 95 ? 26.033 8.801 -17.812 1.00 73.81 95 CYS A N 1
ATOM 774 C CA . CYS A 1 95 ? 25.732 8.565 -19.221 1.00 73.81 95 CYS A CA 1
ATOM 775 C C . CYS A 1 95 ? 26.176 9.714 -20.135 1.00 73.81 95 CYS A C 1
ATOM 777 O O . CYS A 1 95 ? 26.589 9.466 -21.267 1.00 73.81 95 CYS A O 1
ATOM 779 N N . SER A 1 96 ? 26.118 10.955 -19.644 1.00 78.44 96 SER A N 1
ATOM 780 C CA . SER A 1 96 ? 26.568 12.144 -20.379 1.00 78.44 96 SER A CA 1
ATOM 781 C C . SER A 1 96 ? 28.091 12.190 -20.528 1.00 78.44 96 SER A C 1
ATOM 783 O O . SER A 1 96 ? 28.596 12.663 -21.541 1.00 78.44 96 SER A O 1
ATOM 785 N N . ILE A 1 97 ? 28.826 11.671 -19.540 1.00 85.31 97 ILE A N 1
ATOM 786 C CA . ILE A 1 97 ? 30.295 11.587 -19.560 1.00 85.31 97 ILE A CA 1
ATOM 787 C C . ILE A 1 97 ? 30.763 10.348 -20.339 1.00 85.31 97 ILE A C 1
ATOM 789 O O . ILE A 1 97 ? 31.829 10.363 -20.952 1.00 85.31 97 ILE A O 1
ATOM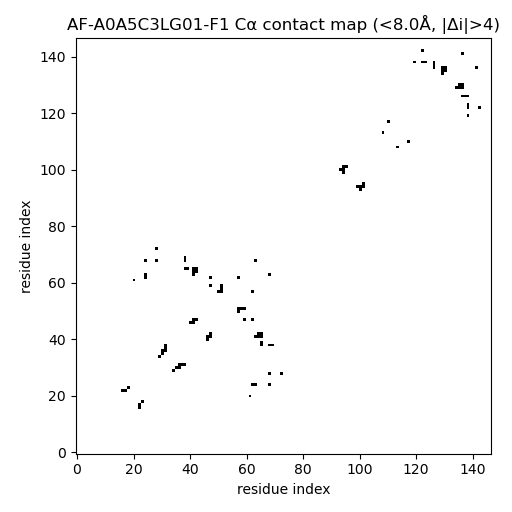 793 N N . HIS A 1 98 ? 29.962 9.279 -20.346 1.00 82.25 98 HIS A N 1
ATOM 794 C CA . HIS A 1 98 ? 30.323 7.995 -20.939 1.00 82.25 98 HIS A CA 1
ATOM 795 C C . HIS A 1 98 ? 29.249 7.491 -21.933 1.00 82.25 98 HIS A C 1
ATOM 797 O O . HIS A 1 98 ? 28.478 6.582 -21.614 1.00 82.25 98 HIS A O 1
ATOM 803 N N . PRO A 1 99 ? 29.206 8.019 -23.174 1.00 76.00 99 PRO A N 1
ATOM 804 C CA . PRO A 1 99 ? 28.138 7.732 -24.144 1.00 76.00 99 PRO A CA 1
ATOM 805 C C . PRO A 1 99 ? 27.998 6.246 -24.524 1.00 76.00 99 PRO A C 1
ATOM 807 O O . PRO A 1 99 ? 26.911 5.784 -24.873 1.00 76.00 99 PRO A O 1
ATOM 810 N N . LEU A 1 100 ? 29.079 5.465 -24.422 1.00 78.75 100 LEU A N 1
ATOM 811 C CA . LEU A 1 100 ? 29.039 4.008 -24.607 1.00 78.75 100 LEU A CA 1
ATOM 812 C C . LEU A 1 100 ? 28.245 3.298 -23.498 1.00 78.75 100 LEU A C 1
ATOM 814 O O . LEU A 1 100 ? 27.562 2.313 -23.773 1.00 78.75 100 LEU A O 1
ATOM 818 N N . LEU A 1 101 ? 28.290 3.819 -22.266 1.00 73.94 101 LEU A N 1
ATOM 819 C CA . LEU A 1 101 ? 27.519 3.294 -21.138 1.00 73.94 101 LEU A CA 1
ATOM 820 C C . LEU A 1 101 ? 26.028 3.604 -21.317 1.00 73.94 101 LEU A C 1
ATOM 822 O O . LEU A 1 101 ? 25.196 2.739 -21.071 1.00 73.94 101 LEU A O 1
ATOM 826 N N . LEU A 1 102 ? 25.695 4.796 -21.827 1.00 72.19 102 LEU A N 1
ATOM 827 C CA . LEU A 1 102 ? 24.320 5.159 -22.180 1.00 72.19 102 LEU A CA 1
ATOM 828 C C . LEU A 1 102 ? 23.743 4.205 -23.233 1.00 72.19 102 LEU A C 1
ATOM 830 O O . LEU A 1 102 ? 22.628 3.721 -23.073 1.00 72.19 102 LEU A O 1
ATOM 834 N N . LYS A 1 103 ? 24.515 3.882 -24.280 1.00 73.94 103 LYS A N 1
ATOM 835 C CA . LYS A 1 103 ? 24.097 2.918 -25.310 1.00 73.94 103 LYS A CA 1
ATOM 836 C C . LYS A 1 103 ? 23.815 1.535 -24.715 1.00 73.94 103 LYS A C 1
ATOM 838 O O . LYS A 1 103 ? 22.812 0.921 -25.063 1.00 73.94 103 LYS A O 1
ATOM 843 N N . PHE A 1 104 ? 24.666 1.071 -23.803 1.00 76.38 104 PHE A N 1
ATOM 844 C CA . PHE A 1 104 ? 24.495 -0.215 -23.129 1.00 76.38 104 PHE A CA 1
ATOM 845 C C . PHE A 1 104 ? 23.286 -0.225 -22.177 1.00 76.38 104 PHE A C 1
ATOM 847 O O . PHE A 1 104 ? 22.476 -1.146 -22.227 1.00 76.38 104 PHE A O 1
ATOM 854 N N . ILE A 1 105 ? 23.109 0.824 -21.365 1.00 71.25 105 ILE A N 1
ATOM 855 C CA . ILE A 1 105 ? 21.967 0.968 -20.448 1.00 71.25 105 ILE A CA 1
ATOM 856 C C . ILE A 1 105 ? 20.652 1.080 -21.220 1.00 71.25 105 ILE A C 1
ATOM 858 O O . ILE A 1 105 ? 19.680 0.447 -20.829 1.00 71.25 105 ILE A O 1
ATOM 862 N N . ILE A 1 106 ? 20.605 1.828 -22.328 1.00 69.31 106 ILE A N 1
ATOM 863 C CA . ILE A 1 106 ? 19.412 1.895 -23.185 1.00 69.31 106 ILE A CA 1
ATOM 864 C C . ILE A 1 106 ? 19.113 0.524 -23.791 1.00 69.31 106 ILE A C 1
ATOM 866 O O . ILE A 1 106 ? 17.956 0.127 -23.802 1.00 69.31 106 ILE A O 1
ATOM 870 N N . GLN A 1 107 ? 20.122 -0.223 -24.255 1.00 67.44 107 GLN A N 1
ATOM 871 C CA . GLN A 1 107 ? 19.907 -1.582 -24.765 1.00 67.44 107 GLN A CA 1
ATOM 872 C C . GLN A 1 107 ? 19.369 -2.530 -23.684 1.00 67.44 107 GLN A C 1
ATOM 874 O O . GLN A 1 107 ? 18.435 -3.278 -23.955 1.00 67.44 107 GLN A O 1
ATOM 879 N N . LEU A 1 108 ? 19.898 -2.474 -22.458 1.00 62.22 108 LEU A N 1
ATOM 880 C CA . LEU A 1 108 ? 19.383 -3.260 -21.331 1.00 62.22 108 LEU A CA 1
ATOM 881 C C . LEU A 1 108 ? 17.978 -2.824 -20.898 1.00 62.22 108 LEU A C 1
ATOM 883 O O . LEU A 1 108 ? 17.124 -3.668 -20.635 1.00 62.22 108 LEU A O 1
ATOM 887 N N . GLY A 1 109 ? 17.733 -1.516 -20.834 1.00 59.28 109 GLY A N 1
ATOM 888 C CA . GLY A 1 109 ? 16.433 -0.927 -20.521 1.00 59.28 109 GLY A CA 1
ATOM 889 C C . GLY A 1 109 ? 15.375 -1.308 -21.550 1.00 59.28 109 GLY A C 1
ATOM 890 O O . GLY A 1 109 ? 14.257 -1.631 -21.171 1.00 59.28 109 GLY A O 1
ATOM 891 N N . TRP A 1 110 ? 15.745 -1.351 -22.833 1.00 50.78 110 TRP A N 1
ATOM 892 C CA . TRP A 1 110 ? 14.899 -1.872 -23.903 1.00 50.78 110 TRP A CA 1
ATOM 893 C C . TRP A 1 110 ? 14.532 -3.329 -23.609 1.00 50.78 110 TRP A C 1
ATOM 895 O O . TRP A 1 110 ? 13.362 -3.585 -23.405 1.00 50.78 110 TRP A O 1
ATOM 905 N N . ILE A 1 111 ? 15.508 -4.218 -23.388 1.00 54.91 111 ILE A N 1
ATOM 906 C CA . ILE A 1 111 ? 15.290 -5.655 -23.098 1.00 54.91 111 ILE A CA 1
ATOM 907 C C . ILE A 1 111 ? 14.422 -5.923 -21.846 1.00 54.91 111 ILE A C 1
ATOM 909 O O . ILE A 1 111 ? 13.796 -6.977 -21.735 1.00 54.91 111 ILE A O 1
ATOM 913 N N . THR A 1 112 ? 14.424 -5.015 -20.866 1.00 53.31 112 THR A N 1
ATOM 914 C CA . THR A 1 112 ? 13.747 -5.214 -19.569 1.00 53.31 112 THR A CA 1
ATOM 915 C C . THR A 1 112 ? 12.385 -4.528 -19.473 1.00 53.31 112 THR A C 1
ATOM 917 O O . THR A 1 112 ? 11.499 -5.039 -18.789 1.00 53.31 112 THR A O 1
ATOM 920 N N . LEU A 1 113 ? 12.183 -3.401 -20.165 1.00 48.62 113 LEU A N 1
ATOM 921 C CA . LEU A 1 113 ? 10.911 -2.664 -20.194 1.00 48.62 113 LEU A CA 1
ATOM 922 C C . LEU A 1 113 ? 10.028 -3.033 -21.393 1.00 48.62 113 LEU A C 1
ATOM 924 O O . LEU A 1 113 ? 8.850 -2.680 -21.418 1.00 48.62 113 LEU A O 1
ATOM 928 N N . ASP A 1 114 ? 10.556 -3.762 -22.373 1.00 54.41 114 ASP A N 1
ATOM 929 C CA . ASP A 1 114 ? 9.838 -4.191 -23.569 1.00 54.41 114 ASP A CA 1
ATOM 930 C C . ASP A 1 114 ? 9.170 -5.567 -23.425 1.00 54.41 114 ASP A C 1
ATOM 932 O O . ASP A 1 114 ? 8.897 -6.210 -24.438 1.00 54.41 114 ASP A O 1
ATOM 936 N N . ASN A 1 115 ? 8.876 -6.011 -22.195 1.00 64.19 115 ASN A N 1
ATOM 937 C CA . ASN A 1 115 ? 8.343 -7.344 -21.881 1.00 64.19 115 ASN A CA 1
ATOM 938 C C . ASN A 1 115 ? 7.217 -7.787 -22.838 1.00 64.19 115 ASN A C 1
ATOM 940 O O . ASN A 1 115 ? 7.176 -8.938 -23.258 1.00 64.19 115 ASN A O 1
ATOM 944 N N . ALA A 1 116 ? 6.341 -6.868 -23.262 1.00 64.25 116 ALA A N 1
ATOM 945 C CA . ALA A 1 116 ? 5.321 -7.146 -24.275 1.00 64.25 116 ALA A CA 1
ATOM 946 C C . ALA A 1 116 ? 5.907 -7.521 -25.655 1.00 64.25 116 ALA A C 1
ATOM 948 O O . ALA A 1 116 ? 5.482 -8.508 -26.246 1.00 64.25 116 ALA A O 1
ATOM 949 N N . SER A 1 117 ? 6.901 -6.784 -26.154 1.00 66.94 117 SER A N 1
ATOM 950 C CA . SER A 1 117 ? 7.536 -7.030 -27.455 1.00 66.94 117 SER A CA 1
ATOM 951 C C . SER A 1 117 ? 8.551 -8.181 -27.434 1.00 66.94 117 SER A C 1
ATOM 953 O O . SER A 1 117 ? 8.652 -8.933 -28.407 1.00 66.94 117 SER A O 1
ATOM 955 N N . ASN A 1 118 ? 9.237 -8.393 -26.305 1.00 70.31 118 ASN A N 1
ATOM 956 C CA . ASN A 1 118 ? 10.077 -9.570 -26.091 1.00 70.31 118 ASN A CA 1
ATOM 957 C C . ASN A 1 118 ? 9.230 -10.843 -26.005 1.00 70.31 118 ASN A C 1
ATOM 959 O O . ASN A 1 118 ? 9.577 -11.859 -26.612 1.00 70.31 118 ASN A O 1
ATOM 963 N N . ASN A 1 119 ? 8.069 -10.772 -25.352 1.00 73.56 119 ASN A N 1
ATOM 964 C CA . ASN A 1 119 ? 7.079 -11.841 -25.380 1.00 73.56 119 ASN A CA 1
ATOM 965 C C . ASN A 1 119 ? 6.519 -12.045 -26.801 1.00 73.56 119 ASN A C 1
ATOM 967 O O . ASN A 1 119 ? 6.492 -13.173 -27.279 1.00 73.56 119 ASN A O 1
ATOM 971 N N . ASP A 1 120 ? 6.188 -10.987 -27.550 1.00 79.50 120 ASP A N 1
ATOM 972 C CA . ASP A 1 120 ? 5.743 -11.127 -28.948 1.00 79.50 120 ASP A CA 1
ATOM 973 C C . ASP A 1 120 ? 6.818 -11.788 -29.843 1.00 79.50 120 ASP A C 1
ATOM 975 O O . ASP A 1 120 ? 6.498 -12.633 -30.687 1.00 79.50 120 ASP A O 1
ATOM 979 N N . THR A 1 121 ? 8.099 -11.468 -29.630 1.00 80.94 121 THR A N 1
ATOM 980 C CA . THR A 1 121 ? 9.241 -12.071 -30.342 1.00 80.94 121 THR A CA 1
ATOM 981 C C . THR A 1 121 ? 9.428 -13.547 -29.977 1.00 80.94 121 THR A C 1
ATOM 983 O O . THR A 1 121 ? 9.635 -14.392 -30.859 1.00 80.94 121 THR A O 1
ATOM 986 N N . LEU A 1 122 ? 9.298 -13.886 -28.690 1.00 81.88 122 LEU A N 1
ATOM 987 C CA . LEU A 1 122 ? 9.297 -15.266 -28.204 1.00 81.88 122 LEU A CA 1
ATOM 988 C C . LEU A 1 122 ? 8.139 -16.062 -28.818 1.00 81.88 122 LEU A C 1
ATOM 990 O O . LEU A 1 122 ? 8.357 -17.153 -29.343 1.00 81.88 122 LEU A O 1
ATOM 994 N N . MET A 1 123 ? 6.927 -15.506 -28.804 1.00 85.25 123 MET A N 1
ATOM 995 C CA . MET A 1 123 ? 5.718 -16.142 -29.326 1.00 85.25 123 MET A CA 1
ATOM 996 C C . MET A 1 123 ? 5.799 -16.372 -30.840 1.00 85.25 123 MET A C 1
ATOM 998 O O . MET A 1 123 ? 5.369 -17.420 -31.321 1.00 85.25 123 MET A O 1
ATOM 1002 N N . ALA A 1 124 ? 6.411 -15.451 -31.593 1.00 87.25 124 ALA A N 1
ATOM 1003 C CA . ALA A 1 124 ? 6.689 -15.640 -33.018 1.00 87.25 124 ALA A CA 1
ATOM 1004 C C . ALA A 1 124 ? 7.722 -16.754 -33.277 1.00 87.25 124 ALA A C 1
ATOM 1006 O O . ALA A 1 124 ? 7.542 -17.577 -34.175 1.00 87.25 124 ALA A O 1
ATOM 1007 N N . SER A 1 125 ? 8.785 -16.820 -32.471 1.00 87.00 125 SER A N 1
ATOM 1008 C CA . SER A 1 125 ? 9.786 -17.892 -32.579 1.00 87.00 125 SER A CA 1
ATOM 1009 C C . SER A 1 125 ? 9.218 -19.260 -32.190 1.00 87.00 125 SER A C 1
ATOM 1011 O O . SER A 1 125 ? 9.564 -20.274 -32.800 1.00 87.00 125 SER A O 1
ATOM 1013 N N . LEU A 1 126 ? 8.338 -19.300 -31.189 1.00 85.12 126 LEU A N 1
ATOM 1014 C CA . LEU A 1 126 ? 7.653 -20.509 -30.739 1.00 85.12 126 LEU A CA 1
ATOM 1015 C C . LEU A 1 126 ? 6.703 -21.047 -31.816 1.00 85.12 126 LEU A C 1
ATOM 1017 O O . LEU A 1 126 ? 6.767 -22.231 -32.141 1.00 85.12 126 LEU A O 1
ATOM 1021 N N . GLU A 1 127 ? 5.894 -20.173 -32.418 1.00 89.94 127 GLU A N 1
ATOM 1022 C CA . GLU A 1 127 ? 5.014 -20.501 -33.546 1.00 89.94 127 GLU A CA 1
ATOM 1023 C C . GLU A 1 127 ? 5.792 -21.144 -34.698 1.00 89.94 127 GLU A C 1
ATOM 1025 O O . GLU A 1 127 ? 5.429 -22.223 -35.164 1.00 89.94 127 GLU A O 1
ATOM 1030 N N . SER A 1 128 ? 6.920 -20.542 -35.088 1.00 90.62 128 SER A N 1
ATOM 1031 C CA . SER A 1 128 ? 7.773 -21.082 -36.150 1.00 90.62 128 SER A CA 1
ATOM 1032 C C . SER A 1 128 ? 8.303 -22.484 -35.824 1.00 90.62 128 SER A C 1
ATOM 1034 O O . SER A 1 128 ? 8.291 -23.369 -36.680 1.00 90.62 128 SER A O 1
ATOM 1036 N N . LYS A 1 129 ? 8.751 -22.735 -34.588 1.00 92.19 129 LYS A N 1
ATOM 1037 C CA . LYS A 1 129 ? 9.261 -24.059 -34.183 1.00 92.19 129 LYS A CA 1
ATOM 1038 C C . LYS A 1 129 ? 8.167 -25.125 -34.134 1.00 92.19 129 LYS A C 1
ATOM 1040 O O . LYS A 1 129 ? 8.414 -26.259 -34.535 1.00 92.19 129 LYS A O 1
ATOM 1045 N N . LEU A 1 130 ? 6.972 -24.769 -33.669 1.00 88.12 130 LEU A N 1
ATOM 1046 C CA . LEU A 1 130 ? 5.839 -25.691 -33.589 1.00 88.12 130 LEU A CA 1
ATOM 1047 C C . LEU A 1 130 ? 5.294 -26.038 -34.978 1.00 88.12 130 LEU A C 1
ATOM 1049 O O . LEU A 1 130 ? 5.019 -27.206 -35.245 1.00 88.12 130 LEU A O 1
ATOM 1053 N N . GLN A 1 131 ? 5.262 -25.074 -35.902 1.00 89.69 131 GLN A N 1
ATOM 1054 C CA . GLN A 1 131 ? 4.912 -25.324 -37.302 1.00 89.69 131 GLN A CA 1
ATOM 1055 C C . GLN A 1 131 ? 5.876 -26.306 -37.977 1.00 89.69 131 GLN A C 1
ATOM 1057 O O . GLN A 1 131 ? 5.424 -27.214 -38.672 1.00 89.69 131 GLN A O 1
ATOM 1062 N N . HIS A 1 132 ? 7.186 -26.200 -37.718 1.00 91.56 132 HIS A N 1
ATOM 1063 C CA . HIS A 1 132 ? 8.159 -27.189 -38.205 1.00 91.56 132 HIS A CA 1
ATOM 1064 C C . HIS A 1 132 ? 7.883 -28.609 -37.682 1.00 91.56 132 HIS A C 1
ATOM 1066 O O . HIS A 1 132 ? 8.222 -29.587 -38.345 1.00 91.56 132 HIS A O 1
ATOM 1072 N N . GLN A 1 133 ? 7.253 -28.736 -36.514 1.00 92.62 133 GLN A N 1
ATOM 1073 C CA . GLN A 1 133 ? 6.846 -30.015 -35.930 1.00 92.62 133 GLN A CA 1
ATOM 1074 C C . GLN A 1 133 ? 5.396 -30.402 -36.266 1.00 92.62 133 GLN A C 1
ATOM 1076 O O . GLN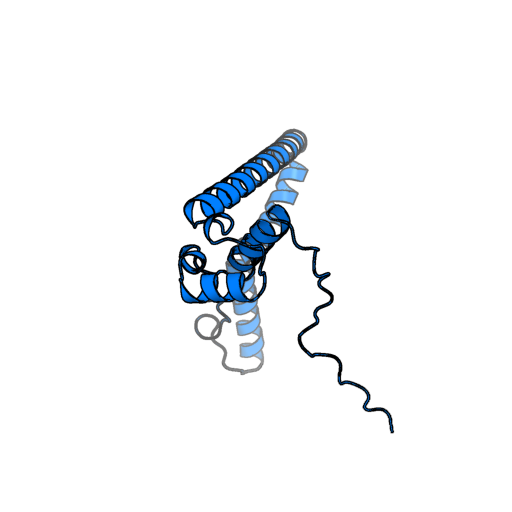 A 1 133 ? 4.885 -31.366 -35.706 1.00 92.62 133 GLN A O 1
ATOM 1081 N N . HIS A 1 134 ? 4.738 -29.690 -37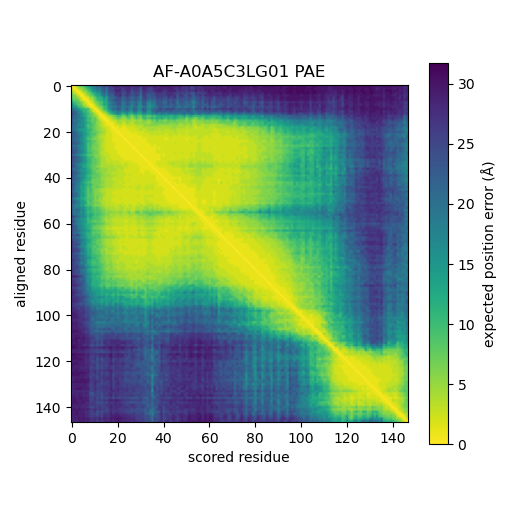.191 1.00 91.56 134 HIS A N 1
ATOM 1082 C CA . HIS A 1 134 ? 3.328 -29.880 -37.558 1.00 91.56 134 HIS A CA 1
ATOM 1083 C C . HIS A 1 134 ? 2.347 -29.712 -36.385 1.00 91.56 134 HIS A C 1
ATOM 1085 O O . HIS A 1 134 ? 1.247 -30.264 -36.395 1.00 91.56 134 HIS A O 1
ATOM 1091 N N . ILE A 1 135 ? 2.725 -28.924 -35.377 1.00 90.00 135 ILE A N 1
ATOM 1092 C CA . ILE A 1 135 ? 1.869 -28.590 -34.243 1.00 90.00 135 ILE A CA 1
ATOM 1093 C C . ILE A 1 135 ? 1.175 -27.253 -34.548 1.00 90.00 135 ILE A C 1
ATOM 1095 O O . ILE A 1 135 ? 1.859 -26.238 -34.717 1.00 90.00 135 ILE A O 1
ATOM 1099 N N . PRO A 1 136 ? -0.169 -27.215 -34.634 1.00 86.00 136 PRO A N 1
ATOM 1100 C CA . PRO A 1 136 ? -0.895 -25.982 -34.902 1.00 86.00 136 PRO A CA 1
ATOM 1101 C C . PRO A 1 136 ? -0.784 -25.026 -33.710 1.00 86.00 136 PRO A C 1
ATOM 1103 O O . PRO A 1 136 ? -1.154 -25.361 -32.585 1.00 86.00 136 PRO A O 1
ATOM 1106 N N . PHE A 1 137 ? -0.287 -23.820 -33.974 1.00 87.06 137 PHE A N 1
ATOM 1107 C CA . PHE A 1 137 ? -0.109 -22.765 -32.983 1.00 87.06 137 PHE A CA 1
ATOM 1108 C C . PHE A 1 137 ? -0.327 -21.395 -33.632 1.00 87.06 137 PHE A C 1
ATOM 1110 O O . PHE A 1 137 ? 0.102 -21.179 -34.764 1.00 87.06 137 PHE A O 1
ATOM 1117 N N . ASN A 1 138 ? -0.998 -20.489 -32.918 1.00 83.62 138 ASN A N 1
ATOM 1118 C CA . ASN A 1 138 ? -1.271 -19.116 -33.328 1.00 83.62 138 ASN A CA 1
ATOM 1119 C C . ASN A 1 138 ? -0.865 -18.141 -32.216 1.00 83.62 138 ASN A C 1
ATOM 1121 O O . ASN A 1 138 ? -1.512 -18.051 -31.167 1.00 83.62 138 ASN A O 1
ATOM 1125 N N . LYS A 1 139 ? 0.181 -17.354 -32.467 1.00 81.62 139 LYS A N 1
ATOM 1126 C CA . LYS A 1 139 ? 0.734 -16.406 -31.489 1.00 81.62 139 LYS A CA 1
ATOM 1127 C C . LYS A 1 139 ? -0.250 -15.319 -31.037 1.00 81.62 139 LYS A C 1
ATOM 1129 O O . LYS A 1 139 ? -0.149 -14.828 -29.916 1.00 81.62 139 LYS A O 1
ATOM 1134 N N . SER A 1 140 ? -1.204 -14.922 -31.881 1.00 79.12 140 SER A N 1
ATOM 1135 C CA . SER A 1 140 ? -2.149 -13.835 -31.588 1.00 79.12 140 SER A CA 1
ATOM 1136 C C . SER A 1 140 ? -3.283 -14.283 -30.665 1.00 79.12 140 SER A C 1
ATOM 1138 O O . SER A 1 140 ? -3.736 -13.507 -29.812 1.00 79.12 140 SER A O 1
ATOM 1140 N N . THR A 1 141 ? -3.729 -15.533 -30.810 1.00 79.25 141 THR A N 1
ATOM 1141 C CA . THR A 1 141 ? -4.857 -16.094 -30.054 1.00 79.25 141 THR A CA 1
ATOM 1142 C C . THR A 1 141 ? -4.426 -16.944 -28.860 1.00 79.25 141 THR A C 1
ATOM 1144 O O . THR A 1 141 ? -5.212 -17.084 -27.931 1.00 79.25 141 THR A O 1
ATOM 1147 N N . GLN A 1 142 ? -3.198 -17.475 -28.843 1.00 76.06 142 GLN A N 1
ATOM 1148 C CA . GLN A 1 142 ? -2.713 -18.406 -27.808 1.00 76.06 142 GLN A CA 1
ATOM 1149 C C . GLN A 1 142 ? -1.575 -17.833 -26.942 1.00 76.06 142 GLN A C 1
ATOM 1151 O O . GLN A 1 142 ? -0.819 -18.586 -26.332 1.00 76.06 142 GLN A O 1
ATOM 1156 N N . ARG A 1 143 ? -1.446 -16.500 -26.856 1.00 73.88 143 ARG A N 1
ATOM 1157 C CA . ARG A 1 143 ? -0.525 -15.848 -25.907 1.00 73.88 143 ARG A CA 1
ATOM 1158 C C . ARG A 1 143 ? -1.099 -15.795 -24.494 1.00 73.88 143 ARG A C 1
ATOM 1160 O O . ARG A 1 143 ? -2.269 -15.453 -24.320 1.00 73.88 143 ARG A O 1
ATOM 1167 N N . ILE A 1 144 ? -0.255 -16.048 -23.494 1.00 62.16 144 ILE A N 1
ATOM 1168 C CA . ILE A 1 144 ? -0.582 -15.792 -22.086 1.00 62.16 144 ILE A CA 1
ATOM 1169 C C . ILE A 1 144 ? -0.634 -14.271 -21.906 1.00 62.16 144 ILE A C 1
ATOM 1171 O O . ILE A 1 144 ? 0.365 -13.583 -22.110 1.00 62.16 144 ILE A O 1
ATOM 1175 N N . ARG A 1 145 ? -1.814 -13.737 -21.586 1.00 62.56 145 ARG A N 1
ATOM 1176 C CA . ARG A 1 145 ? -2.014 -12.317 -21.270 1.00 62.56 145 ARG A CA 1
ATOM 1177 C C . ARG A 1 145 ? -2.202 -12.203 -19.761 1.00 62.56 145 ARG A C 1
ATOM 1179 O O . ARG A 1 145 ? -3.026 -12.926 -19.210 1.00 62.56 145 ARG A O 1
ATOM 1186 N N . TYR A 1 146 ? -1.453 -11.314 -19.117 1.00 49.69 146 TYR A N 1
ATOM 1187 C CA . TYR A 1 146 ? -1.835 -10.823 -17.794 1.00 49.69 146 TYR A CA 1
ATOM 1188 C C . TYR A 1 146 ? -3.052 -9.900 -17.977 1.00 49.69 146 TYR A C 1
ATOM 1190 O O . TYR A 1 146 ? -3.058 -9.098 -18.916 1.00 49.69 146 TYR A O 1
ATOM 1198 N N . PHE A 1 147 ? -4.088 -10.092 -17.157 1.00 40.84 147 PHE A N 1
ATOM 1199 C CA . PHE A 1 147 ? -5.243 -9.193 -17.056 1.00 40.84 147 PHE A CA 1
ATOM 1200 C C . PHE A 1 147 ? -4.952 -8.078 -16.057 1.00 40.84 147 PHE A C 1
ATOM 1202 O O . PHE A 1 147 ? -4.264 -8.378 -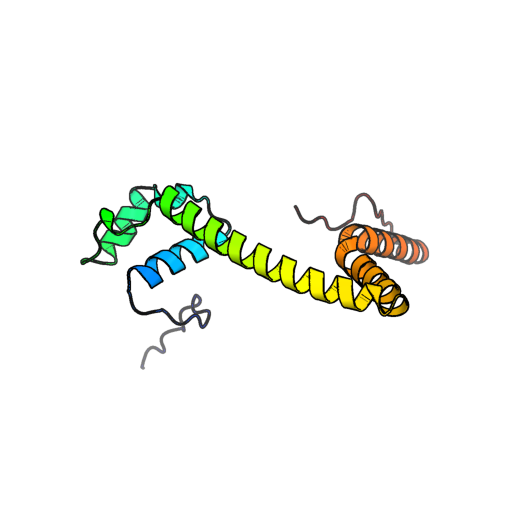15.054 1.00 40.84 147 PHE A O 1
#

Foldseek 3Di:
DDPPPDPDPPDPVDDDDDDDLVVVLVVVLCCCPVVVNDLCVLVDPVVLVVVCVVDVVDDSVSRDHSVRSVVVVVVVVVVVVVVVVVVVVVVVVVCVVPVVVVVVVVVVCCVPVVVVVVQLVVLVVVCVVCVVVVHDDDSVPPRDDDD

pLDDT: mean 81.72, std 14.68, range [39.66, 96.75]

Solvent-accessible surface area (backbone atoms only — not comparable to full-atom values): 8907 Å² total; per-residue (Å²): 133,80,81,76,77,75,77,68,91,79,68,66,96,66,82,81,75,76,91,42,72,66,55,51,52,52,49,52,50,45,53,30,63,78,66,69,44,63,64,67,57,61,73,35,65,68,58,49,49,51,53,42,73,75,33,87,86,58,49,78,88,73,53,69,49,49,71,55,52,51,50,50,53,52,50,53,48,52,52,50,54,53,52,53,53,53,53,50,50,52,52,51,51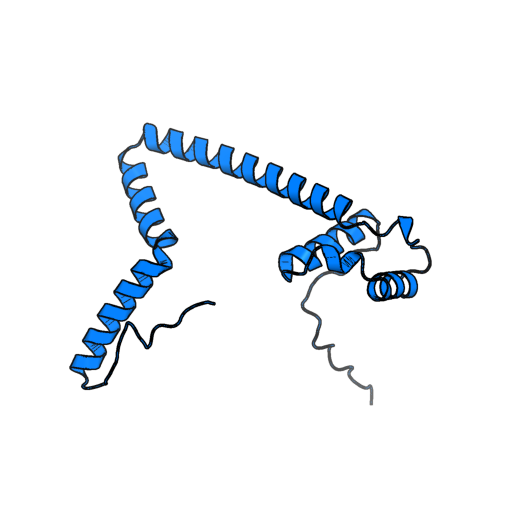,53,27,71,78,34,59,70,55,38,56,50,51,50,52,51,49,46,71,66,73,34,54,70,58,55,46,52,52,50,37,52,52,48,32,56,57,34,49,78,69,73,40,92,66,50,55,89,83,69,55,91,72,89,130

Secondary structure (DSSP, 8-state):
----PPPPTT--S---PPP-HHHHHHHHHHHHHHTT--GGGGG-HHHHHHHHHH-TT--GGGSPPHHHHHHHHHHHHHHHHHHHHHHHHHHHHHHHH-HHHHHHHHHHHHHHH-HHHHHHHHHHHHHHHHHHTT----TTTS-----

Organism: NCBI:txid68775

Radius of gyration: 25.15 Å; Cα contacts (8 Å, |Δi|>4): 56; chains: 1; bounding box: 49×51×63 Å